Protein 1KTH (pdb70)

CATH classification: 4.10.410.10

Solvent-accessible surface area: 3922 Å² total; per-residue (Å²): 112,69,95,61,0,111,56,94,98,42,90,28,93,56,206,111,110,97,74,43,30,32,8,26,52,138,90,133,41,9,37,151,10,137,25,0,38,50,60,32,34,119,0,60,24,60,46,79,145,82,0,54,156,66,0,25,98,129

Structure (mmCIF, N/CA/C/O backbone):
data_1KTH
#
_entry.id   1KTH
#
_cell.length_a   25.270
_cell.length_b   37.800
_cell.length_c   28.510
_cell.angle_alpha   90.00
_cell.angle_beta   109.42
_cell.angle_gamma   90.00
#
_symmetry.space_group_name_H-M   'P 1 21 1'
#
loop_
_entity.id
_entity.type
_entity.pdbx_description
1 polymer 'Collagen alpha 3(VI) chain'
2 non-polymer 'PHOSPHATE ION'
3 water water
#
loop_
_atom_site.group_PDB
_atom_site.id
_atom_site.type_symbol
_atom_site.label_atom_id
_atom_site.label_alt_id
_atom_site.label_comp_id
_atom_site.label_asym_id
_atom_site.label_entity_id
_atom_site.label_seq_id
_atom_site.pdbx_PDB_ins_code
_atom_site.Cartn_x
_atom_site.Cartn_y
_atom_site.Cartn_z
_atom_site.occupancy
_atom_site.B_iso_or_equiv
_atom_site.auth_seq_id
_atom_site.auth_comp_id
_atom_site.auth_asym_id
_atom_site.auth_atom_id
_atom_site.pdbx_PDB_model_num
ATOM 1 N N . GLU A 1 1 ? -8.792 7.209 17.193 1.00 45.47 1 GLU A N 1
ATOM 2 C CA . GLU A 1 1 ? -7.749 8.245 17.291 1.00 39.65 1 GLU A CA 1
ATOM 3 C C . GLU A 1 1 ? -7.190 8.583 15.914 1.00 31.29 1 GLU A C 1
ATOM 4 O O . GLU A 1 1 ? -7.997 8.524 14.976 1.00 43.10 1 GLU A O 1
ATOM 10 N N . THR A 1 2 ? -5.934 8.963 15.682 1.00 34.29 2 THR A N 1
ATOM 11 C CA . THR A 1 2 ? -5.624 9.407 14.299 1.00 26.41 2 THR A CA 1
ATOM 12 C C . THR A 1 2 ? -5.629 8.248 13.317 1.00 23.53 2 THR A C 1
ATOM 13 O O . THR A 1 2 ? -5.183 7.158 13.735 1.00 19.57 2 THR A O 1
ATOM 17 N N . ASP A 1 3 ? -6.035 8.476 12.074 1.00 23.87 3 ASP A N 1
ATOM 18 C CA . ASP A 1 3 ? -6.178 7.474 11.027 1.00 20.42 3 ASP A CA 1
ATOM 19 C C . ASP A 1 3 ? -4.809 6.863 10.613 1.00 13.45 3 ASP A C 1
ATOM 20 O O . ASP A 1 3 ? -4.798 5.710 10.150 1.00 14.36 3 ASP A O 1
ATOM 28 N N . ILE A 1 4 ? -3.661 7.480 10.884 1.00 12.93 4 ILE A N 1
ATOM 29 C CA . ILE A 1 4 ? -2.379 6.788 10.729 1.00 11.42 4 ILE A CA 1
ATOM 30 C C . ILE A 1 4 ? -2.399 5.478 11.535 1.00 10.30 4 ILE A C 1
ATOM 31 O O . ILE A 1 4 ? -1.868 4.450 11.064 1.00 10.86 4 ILE A O 1
ATOM 36 N N . CYS A 1 5 ? -2.986 5.472 12.723 1.00 10.27 5 CYS A N 1
ATOM 37 C CA . CYS A 1 5 ? -2.965 4.260 13.552 1.00 11.25 5 CYS A CA 1
ATOM 38 C C . CYS A 1 5 ? -3.853 3.118 13.024 1.00 11.13 5 CYS A C 1
ATOM 39 O O . CYS A 1 5 ? -3.722 1.983 13.483 1.00 12.01 5 CYS A O 1
ATOM 42 N N . LYS A 1 6 ? -4.712 3.466 12.057 1.00 11.65 6 LYS A N 1
ATOM 43 C CA . LYS A 1 6 ? -5.598 2.456 11.447 1.00 11.72 6 LYS A CA 1
ATOM 44 C C . LYS A 1 6 ? -5.064 1.986 10.110 1.00 12.01 6 LYS A C 1
ATOM 45 O O . LYS A 1 6 ? -5.716 1.127 9.507 1.00 14.38 6 LYS A O 1
ATOM 51 N N . LEU A 1 7 ? -3.911 2.505 9.638 1.00 11.86 7 LEU A N 1
ATOM 52 C CA . LEU A 1 7 ? -3.319 1.996 8.409 1.00 11.98 7 LEU A CA 1
ATOM 53 C C . LEU A 1 7 ? -2.911 0.542 8.580 1.00 11.30 7 LEU A C 1
ATOM 54 O O . LEU A 1 7 ? -2.543 0.149 9.675 1.00 11.14 7 LEU A O 1
ATOM 59 N N . PRO A 1 8 ? -2.944 -0.225 7.519 1.00 11.58 8 PRO A N 1
ATOM 60 C CA . PRO A 1 8 ? -2.531 -1.629 7.655 1.00 11.98 8 PRO A CA 1
ATOM 61 C C . PRO A 1 8 ? -1.064 -1.785 7.939 1.00 10.76 8 PRO A C 1
ATOM 62 O O . PRO A 1 8 ? -0.250 -0.955 7.521 1.00 13.04 8 PRO A O 1
ATOM 66 N N . LYS A 1 9 ? -0.728 -2.886 8.601 1.00 10.55 9 LYS A N 1
ATOM 67 C CA . LYS A 1 9 ? 0.685 -3.280 8.704 1.00 10.37 9 LYS A CA 1
ATOM 68 C C . LYS A 1 9 ? 1.266 -3.356 7.288 1.00 11.34 9 LYS A C 1
ATOM 69 O O . LYS A 1 9 ? 0.666 -4.058 6.436 1.00 12.55 9 LYS A O 1
ATOM 75 N N . ASP A 1 10 ? 2.414 -2.734 7.062 1.00 10.34 10 ASP A N 1
ATOM 76 C CA . ASP A 1 10 ? 3.021 -2.729 5.733 1.00 11.03 10 ASP A CA 1
ATOM 77 C C . ASP A 1 10 ? 4.501 -3.064 5.868 1.00 9.67 10 ASP A C 1
ATOM 78 O O . ASP A 1 10 ? 5.349 -2.250 6.164 1.00 10.23 10 ASP A O 1
ATOM 83 N N . GLU A 1 11 ? 4.812 -4.344 5.590 1.00 9.66 11 GLU A N 1
ATOM 84 C CA . GLU A 1 11 ? 6.182 -4.810 5.629 1.00 9.37 11 GLU A CA 1
ATOM 85 C C . GLU A 1 11 ? 7.039 -4.145 4.586 1.00 9.39 11 GLU A C 1
ATOM 86 O O . GLU A 1 11 ? 8.274 -4.187 4.675 1.00 10.20 11 GLU A O 1
ATOM 92 N N . GLY A 1 12 ? 6.416 -3.552 3.560 1.00 10.92 12 GLY A N 1
ATOM 93 C CA . GLY A 1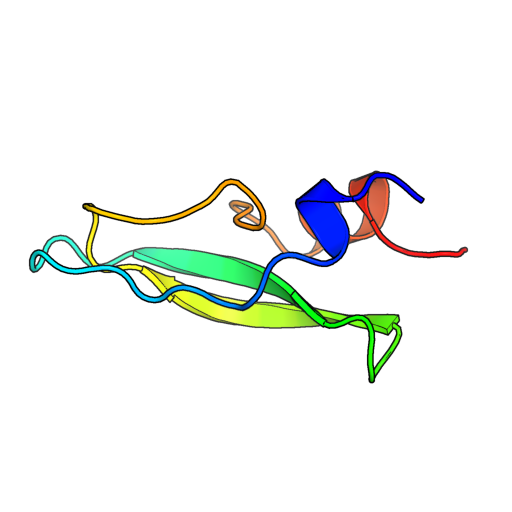 12 ? 7.237 -2.860 2.559 1.00 12.21 12 GLY A CA 1
ATOM 94 C C . GLY A 1 12 ? 8.105 -3.811 1.776 1.00 11.22 12 GLY A C 1
ATOM 95 O O . GLY A 1 12 ? 7.788 -5.000 1.578 1.00 12.82 12 GLY A O 1
ATOM 96 N N . THR A 1 13 ? 9.197 -3.253 1.241 1.00 11.60 13 THR A N 1
ATOM 97 C CA . THR A 1 13 ? 10.099 -3.981 0.364 1.00 13.33 13 THR A CA 1
ATOM 98 C C . THR A 1 13 ? 11.507 -3.495 0.756 0.33 8.25 13 THR A C 1
ATOM 99 O O . THR A 1 13 ? 11.663 -2.731 1.733 1.00 10.86 13 THR A O 1
ATOM 107 N N . CYS A 1 14 ? 12.500 -3.959 -0.032 1.00 11.69 14 CYS A N 1
ATOM 108 C CA . CYS A 1 14 ? 13.893 -3.774 0.271 1.00 11.55 14 CYS A CA 1
ATOM 109 C C . CYS A 1 14 ? 14.320 -4.771 1.361 1.00 10.52 14 CYS A C 1
ATOM 110 O O . CYS A 1 14 ? 13.515 -5.470 1.980 1.00 12.19 14 CYS A O 1
ATOM 113 N N . ARG A 1 15 ? 15.621 -4.778 1.565 1.00 11.86 15 ARG A N 1
ATOM 114 C CA . ARG A 1 15 ? 16.206 -5.856 2.367 1.00 11.79 15 ARG A CA 1
ATOM 115 C C . ARG A 1 15 ? 17.090 -5.265 3.455 1.00 11.75 15 ARG A C 1
ATOM 116 O O . ARG A 1 15 ? 1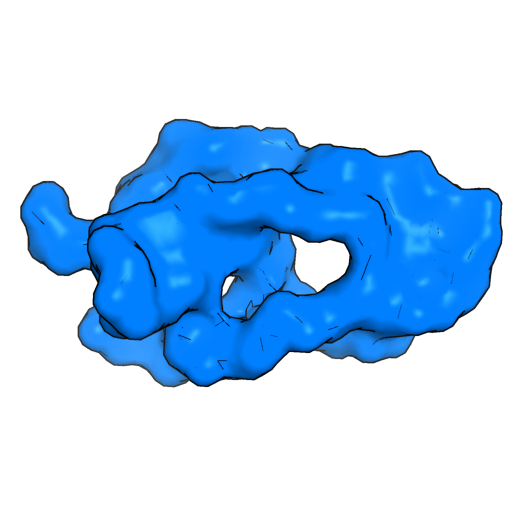8.036 -5.891 3.927 1.00 16.33 15 ARG A O 1
ATOM 124 N N . ASP A 1 16 ? 16.711 -4.059 3.921 1.00 11.37 16 ASP A N 1
ATOM 125 C CA . ASP A 1 16 ? 17.306 -3.436 5.049 1.00 11.79 16 ASP A CA 1
ATOM 126 C C . ASP A 1 16 ? 16.396 -3.549 6.276 1.00 10.63 16 ASP A C 1
ATOM 127 O O . ASP A 1 16 ? 15.762 -2.610 6.729 1.00 12.72 16 ASP A O 1
ATOM 132 N N . PHE A 1 17 ? 16.292 -4.772 6.803 1.00 10.37 17 PHE A N 1
ATOM 133 C CA . PHE A 1 17 ? 15.205 -5.121 7.721 1.00 9.66 17 PHE A CA 1
ATOM 134 C C . PHE A 1 17 ? 15.381 -4.566 9.115 1.00 10.45 17 PHE A C 1
ATOM 135 O O . PHE A 1 17 ? 16.442 -4.682 9.703 1.00 14.22 17 PHE A O 1
ATOM 143 N N . ILE A 1 18 ? 14.303 -3.973 9.628 1.00 9.03 18 ILE A N 1
ATOM 144 C CA . ILE A 1 18 ? 14.273 -3.454 10.990 1.00 9.40 18 ILE A CA 1
ATOM 145 C C . ILE A 1 18 ? 12.961 -3.917 11.596 1.00 8.46 18 ILE A C 1
ATOM 146 O O . ILE A 1 18 ? 11.870 -3.820 10.970 1.00 8.67 18 ILE A O 1
ATOM 154 N N . LEU A 1 19 ? 13.053 -4.384 12.838 1.00 9.00 19 LEU A N 1
ATOM 155 C CA . LEU A 1 19 ? 11.88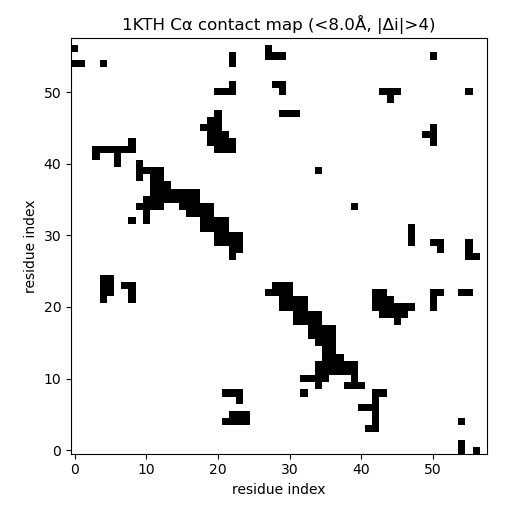1 -4.765 13.593 1.00 9.83 19 LEU A CA 1
ATOM 156 C C . LEU A 1 19 ? 11.208 -3.526 14.180 1.00 9.48 19 LEU A C 1
ATOM 157 O O . LEU A 1 19 ? 11.849 -2.798 14.961 1.00 13.35 19 LEU A O 1
ATOM 162 N N . LYS A 1 20 ? 9.998 -3.298 13.764 1.00 7.88 20 LYS A N 1
ATOM 163 C CA . LYS A 1 20 ? 9.197 -2.135 14.101 1.00 7.58 20 LYS A CA 1
ATOM 164 C C . LYS A 1 20 ? 7.926 -2.598 14.819 1.00 7.21 20 LYS A C 1
ATOM 165 O O . LYS A 1 20 ? 7.667 -3.796 14.968 1.00 8.27 20 LYS A O 1
ATOM 171 N N . TRP A 1 21 ? 7.140 -1.615 15.233 1.00 7.63 21 TRP A N 1
ATOM 172 C CA . TRP A 1 21 ? 5.840 -1.862 15.854 1.00 7.48 21 TRP A CA 1
ATOM 173 C C . TRP A 1 21 ? 4.775 -1.116 15.058 1.00 7.30 21 TRP A C 1
ATOM 174 O O . TRP A 1 21 ? 4.988 0.008 14.552 1.00 7.70 21 TRP A O 1
ATOM 185 N N . TYR A 1 22 ? 3.588 -1.711 14.968 1.00 7.78 22 TYR A N 1
ATOM 186 C CA . TYR A 1 22 ? 2.417 -1.066 14.358 1.00 7.71 22 TYR A CA 1
ATOM 187 C C . TYR A 1 22 ? 1.236 -1.248 15.298 1.00 7.48 22 TYR A C 1
ATOM 188 O O . TYR A 1 22 ? 1.180 -2.215 16.100 1.00 8.54 22 TYR A O 1
ATOM 197 N N . TYR A 1 23 ? 0.263 -0.341 15.202 1.00 7.60 23 TYR A N 1
ATOM 198 C CA . TYR A 1 23 ? -0.955 -0.499 15.959 1.00 8.07 23 TYR A CA 1
ATOM 199 C C . TYR A 1 23 ? -1.980 -1.356 15.216 1.00 8.26 23 TYR A C 1
ATOM 200 O O . TYR A 1 23 ? -2.292 -1.064 14.066 1.00 8.88 23 TYR A O 1
ATOM 209 N N . ASP A 1 24 ? -2.480 -2.371 15.908 1.00 9.23 24 ASP A N 1
ATOM 210 C CA . ASP A 1 24 ? -3.522 -3.229 15.384 1.00 9.74 24 ASP A CA 1
ATOM 211 C C . ASP A 1 24 ? -4.838 -2.799 15.991 1.00 9.89 24 ASP A C 1
ATOM 212 O O . ASP A 1 24 ? -5.098 -3.067 17.189 1.00 9.62 24 ASP A O 1
ATOM 217 N N . PRO A 1 25 ? -5.719 -2.155 15.231 1.00 11.48 25 PRO A N 1
ATOM 218 C CA . PRO A 1 25 ? -6.981 -1.702 15.786 1.00 12.82 25 PRO A CA 1
ATOM 219 C C . PRO A 1 25 ? -7.890 -2.845 16.177 1.00 12.05 25 PRO A C 1
ATOM 220 O O . PRO A 1 25 ? -8.850 -2.600 16.879 1.00 16.36 25 PRO A O 1
ATOM 224 N N . ASN A 1 26 ? -7.632 -4.078 15.745 1.00 10.80 26 ASN A N 1
ATOM 225 C CA . ASN A 1 26 ? -8.509 -5.210 16.074 1.00 11.15 26 ASN A CA 1
ATOM 22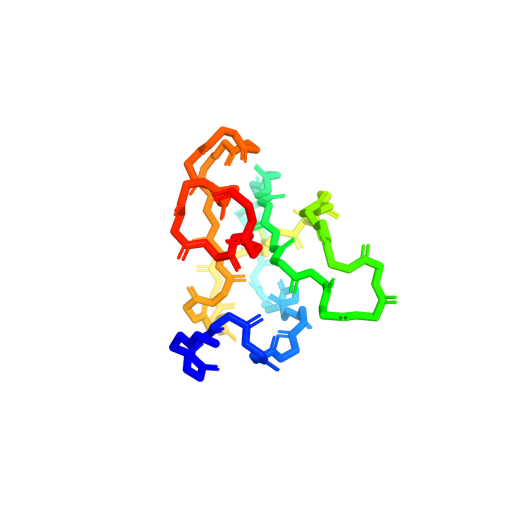6 C C . ASN A 1 26 ? -8.238 -5.761 17.457 1.00 12.80 26 ASN A C 1
ATOM 227 O O . ASN A 1 26 ? -9.106 -6.324 18.121 1.00 15.66 26 ASN A O 1
ATOM 232 N N . THR A 1 27 ? -7.007 -5.609 17.973 1.00 12.81 27 THR A N 1
ATOM 233 C CA . THR A 1 27 ? -6.641 -5.977 19.321 1.00 13.20 27 THR A CA 1
ATOM 234 C C . THR A 1 27 ? -6.488 -4.723 20.163 1.00 13.07 27 THR A C 1
ATOM 235 O O . THR A 1 27 ? -6.337 -4.804 21.376 1.00 14.64 27 THR A O 1
ATOM 239 N N . LYS A 1 28 ? -6.560 -3.547 19.577 1.00 13.27 28 LYS A N 1
ATOM 240 C CA . LYS A 1 28 ? -6.336 -2.258 20.210 1.00 13.86 28 LYS A CA 1
ATOM 241 C C . LYS A 1 28 ? -5.000 -2.293 21.017 1.00 11.81 28 LYS A C 1
ATOM 242 O O . LYS A 1 28 ? -4.882 -1.795 22.134 1.00 13.44 28 LYS A O 1
ATOM 248 N N . SER A 1 29 ? -3.997 -2.795 20.304 1.00 10.48 29 SER A N 1
ATOM 249 C CA . SER A 1 29 ? -2.641 -2.890 20.859 1.00 9.78 29 SER A CA 1
ATOM 250 C C . SER A 1 29 ? -1.646 -2.920 19.710 1.00 8.26 29 SER A C 1
ATOM 251 O O . SER A 1 29 ? -1.987 -3.196 18.592 1.00 9.65 29 SER A O 1
ATOM 254 N N . CYS A 1 30 ? -0.399 -2.627 20.090 1.00 8.27 30 CYS A N 1
ATOM 255 C CA . CYS A 1 30 ? 0.694 -2.659 19.100 1.00 8.10 30 CYS A CA 1
ATOM 256 C C . CYS A 1 30 ? 1.374 -4.025 19.064 1.00 8.33 30 CYS A C 1
ATOM 257 O O . CYS A 1 30 ? 1.469 -4.730 20.073 1.00 11.44 30 CYS A O 1
ATOM 260 N N . ALA A 1 31 ? 1.857 -4.335 17.883 1.00 8.74 31 ALA A N 1
ATOM 261 C CA . ALA A 1 31 ? 2.503 -5.636 17.615 1.00 9.32 31 ALA A CA 1
ATOM 262 C C . ALA A 1 31 ? 3.750 -5.397 16.766 1.00 8.48 31 ALA A C 1
ATOM 263 O O . ALA A 1 31 ? 3.867 -4.369 16.057 1.00 8.71 31 ALA A O 1
ATOM 265 N N . ARG A 1 32 ? 4.651 -6.357 16.768 1.00 9.46 32 ARG A N 1
ATOM 266 C CA . ARG A 1 32 ? 5.877 -6.255 16.003 1.00 8.96 32 ARG A CA 1
ATOM 267 C C . ARG A 1 32 ? 5.660 -6.610 14.550 1.00 8.81 32 ARG A C 1
ATOM 268 O O . ARG A 1 32 ? 4.827 -7.470 14.228 1.00 11.33 32 ARG A O 1
ATOM 276 N N . PHE A 1 33 ? 6.499 -6.029 13.674 1.00 8.10 33 PHE A N 1
ATOM 277 C CA . PHE A 1 33 ? 6.534 -6.469 12.283 1.00 7.88 33 PHE A CA 1
ATOM 278 C C . PHE A 1 33 ? 7.940 -6.133 11.736 1.00 6.96 33 PHE A C 1
ATOM 279 O O . PHE A 1 33 ? 8.603 -5.227 12.235 1.00 8.60 33 PHE A O 1
ATOM 287 N N . TRP A 1 34 ? 8.315 -6.876 10.706 1.00 7.05 34 TRP A N 1
ATOM 288 C CA . TRP A 1 34 ? 9.570 -6.573 10.020 1.00 7.08 34 TRP A CA 1
ATOM 289 C C . TRP A 1 34 ? 9.343 -5.624 8.851 1.00 7.19 34 TRP A C 1
ATOM 290 O O . TRP A 1 34 ? 8.516 -5.944 7.972 1.00 8.20 34 TRP A O 1
ATOM 301 N N . TYR A 1 35 ? 10.062 -4.520 8.856 1.00 7.21 35 TYR A N 1
ATOM 302 C CA . TYR A 1 35 ? 9.988 -3.553 7.773 1.00 7.11 35 TYR A CA 1
ATOM 303 C C . TYR A 1 35 ? 11.234 -3.659 6.921 1.00 7.70 35 TYR A C 1
ATOM 304 O O . TYR A 1 35 ? 12.356 -3.594 7.429 1.00 8.58 35 TYR A O 1
ATOM 313 N N . GLY A 1 36 ? 11.065 -3.792 5.585 1.00 8.15 36 GLY A N 1
ATOM 314 C CA . GLY A 1 36 ? 12.206 -3.988 4.699 1.00 9.00 36 GLY A CA 1
ATOM 315 C C . GLY A 1 36 ? 13.024 -2.755 4.412 1.00 9.32 36 GLY A C 1
ATOM 316 O O . GLY A 1 3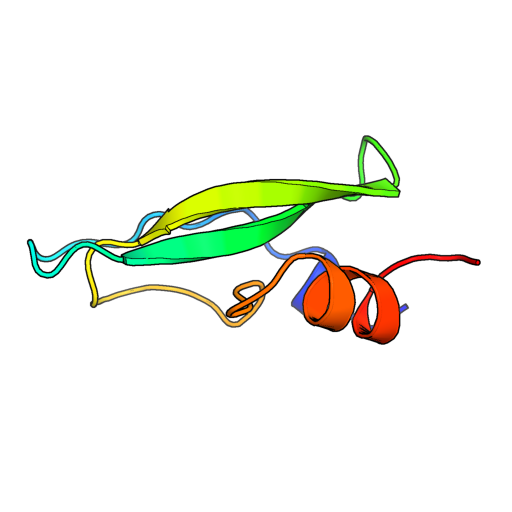6 ? 14.121 -2.871 3.862 1.00 10.57 36 GLY A O 1
ATOM 317 N N . GLY A 1 37 ? 12.514 -1.567 4.696 1.00 9.25 37 GLY A N 1
ATOM 318 C CA . GLY A 1 37 ? 13.231 -0.310 4.546 1.00 9.75 37 GLY A CA 1
ATOM 319 C C . GLY A 1 37 ? 12.730 0.615 3.482 1.00 10.89 37 GLY A C 1
ATOM 320 O O . GLY A 1 37 ? 13.166 1.753 3.424 1.00 12.66 37 GLY A O 1
ATOM 321 N N . CYS A 1 38 ? 11.803 0.128 2.639 1.00 10.73 38 CYS A N 1
ATOM 322 C CA . CYS A 1 38 ? 11.237 0.891 1.537 1.00 11.94 38 CYS A CA 1
ATOM 323 C C . CYS A 1 38 ? 9.743 0.662 1.525 1.00 12.87 38 CYS A C 1
ATOM 324 O O . CYS A 1 38 ? 9.246 -0.414 1.902 1.00 12.79 38 CYS A O 1
ATOM 327 N N . GLY A 1 39 ? 8.974 1.639 1.016 1.00 13.30 39 GLY A N 1
ATOM 328 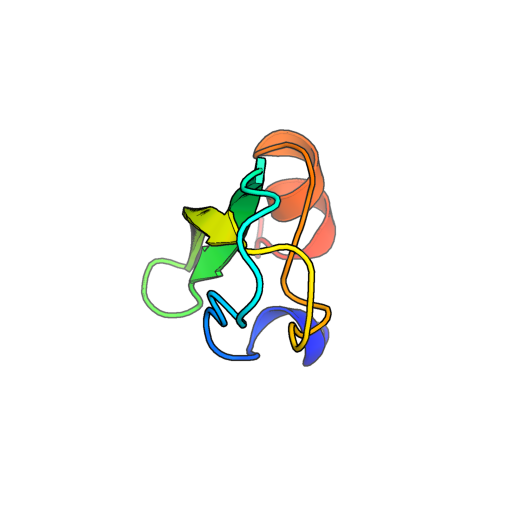C CA . GLY A 1 39 ? 7.602 1.331 0.673 1.00 16.37 39 GLY A CA 1
ATOM 329 C C . GLY A 1 39 ? 6.633 1.189 1.764 1.00 16.73 39 GLY A C 1
ATOM 330 O O . GLY A 1 39 ? 5.521 0.676 1.674 1.00 20.81 39 GLY A O 1
ATOM 331 N N . GLY A 1 40 ? 7.007 1.702 2.951 1.00 15.96 40 GLY A N 1
ATOM 332 C CA . GLY A 1 40 ? 6.098 1.499 4.088 1.00 16.09 40 GLY A CA 1
ATOM 333 C C . GLY A 1 40 ? 5.005 2.547 4.205 1.00 16.12 40 GLY A C 1
ATOM 334 O O . GLY A 1 40 ? 4.724 3.306 3.293 1.00 16.98 40 GLY A O 1
ATOM 335 N N . ASN A 1 41 ? 4.362 2.573 5.388 1.00 11.26 41 ASN A N 1
ATOM 336 C CA . ASN A 1 41 ? 3.439 3.635 5.746 1.00 10.68 41 ASN A CA 1
ATOM 337 C C . ASN A 1 41 ? 3.775 4.123 7.146 1.00 9.62 41 ASN A C 1
ATOM 338 O O . ASN A 1 41 ? 4.724 3.655 7.751 1.00 11.17 41 ASN A O 1
ATOM 343 N N . GLU A 1 42 ? 3.026 5.074 7.645 1.00 9.99 42 GLU A N 1
ATOM 344 C CA . GLU A 1 42 ? 3.373 5.720 8.891 1.00 9.70 42 GLU A CA 1
ATOM 345 C C . GLU A 1 42 ? 2.865 5.025 10.135 1.00 8.68 42 GLU A C 1
ATOM 346 O O . GLU A 1 42 ? 3.147 5.493 11.231 1.00 9.17 42 GLU A O 1
ATOM 352 N N . ASN A 1 43 ? 2.178 3.874 9.985 1.00 8.29 43 ASN A N 1
ATOM 3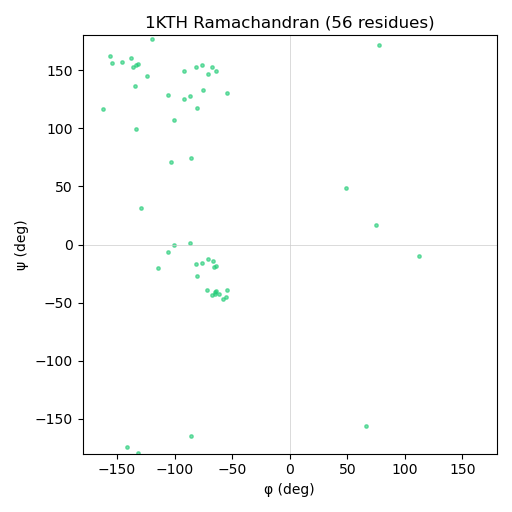53 C CA . ASN A 1 43 ? 1.821 3.058 11.181 1.00 7.96 43 ASN A CA 1
ATOM 354 C C . ASN A 1 43 ? 3.016 2.163 11.478 1.00 7.30 43 ASN A C 1
ATOM 355 O O . ASN A 1 43 ? 3.058 0.968 11.182 1.00 7.61 43 ASN A O 1
ATOM 360 N N . LYS A 1 44 ? 4.061 2.807 12.028 1.00 7.14 44 LYS A N 1
ATOM 361 C CA . LYS A 1 44 ? 5.392 2.222 12.087 1.00 7.14 44 LYS A CA 1
ATOM 362 C C . LYS A 1 44 ? 6.167 3.021 13.138 1.00 7.57 44 LYS A C 1
ATOM 363 O O . LYS A 1 44 ? 6.323 4.230 13.005 1.00 9.27 44 LYS A O 1
ATOM 369 N N . PHE A 1 45 ? 6.551 2.320 14.200 1.00 7.15 45 PHE A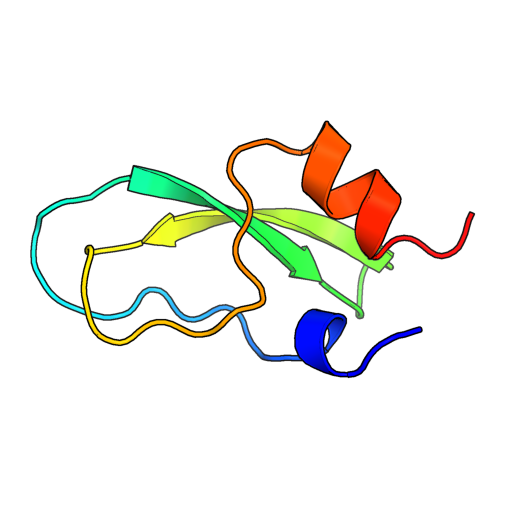 N 1
ATOM 370 C CA . PHE A 1 45 ? 7.189 2.942 15.374 1.00 7.07 45 PHE A CA 1
ATOM 371 C C . PHE A 1 45 ? 8.396 2.134 15.789 1.00 7.45 45 PHE A C 1
ATOM 372 O O . PHE A 1 45 ? 8.459 0.920 15.580 1.00 7.84 45 PHE A O 1
ATOM 380 N N . GLY A 1 46 ? 9.340 2.837 16.456 1.00 8.06 46 GLY A N 1
ATOM 381 C CA . GLY A 1 46 ? 10.554 2.159 16.836 1.00 8.74 46 GLY A CA 1
ATOM 382 C C . GLY A 1 46 ? 10.456 1.321 18.100 1.00 8.34 46 GLY A C 1
ATOM 383 O O . GLY A 1 46 ? 11.292 0.452 18.309 1.00 10.32 46 GLY A O 1
ATOM 384 N N . SER A 1 47 ? 9.406 1.562 18.923 1.00 8.58 47 SER A N 1
ATOM 385 C CA . SER A 1 47 ? 9.253 0.850 20.189 1.00 8.40 47 SER A CA 1
ATOM 386 C C . SER A 1 47 ? 7.749 0.642 20.421 1.00 8.02 47 SER A C 1
ATOM 387 O O . SER A 1 47 ? 6.919 1.409 19.954 1.00 8.37 47 SER A O 1
ATOM 390 N N . GLN A 1 48 ? 7.480 -0.372 21.236 1.00 8.23 48 GLN A N 1
ATOM 391 C CA . GLN A 1 48 ? 6.076 -0.612 21.607 1.00 8.21 48 GLN A CA 1
ATOM 392 C C . GLN A 1 48 ? 5.548 0.580 22.416 1.00 7.79 48 GLN A C 1
ATOM 393 O O . GLN A 1 48 ? 4.377 0.984 22.255 1.00 8.56 48 GLN A O 1
ATOM 399 N N . LYS A 1 49 ? 6.380 1.123 23.315 1.00 8.62 49 LYS A N 1
ATOM 400 C CA . LYS A 1 49 ? 5.906 2.201 24.181 1.00 8.89 49 LYS A CA 1
ATOM 401 C C . LYS A 1 49 ? 5.481 3.422 23.342 1.00 8.84 49 LYS A C 1
ATOM 402 O O . LYS A 1 49 ? 4.461 4.037 23.629 1.00 8.60 49 LYS A O 1
ATOM 408 N N . GLU A 1 50 ? 6.272 3.784 22.319 1.00 7.97 50 GLU A N 1
ATOM 409 C CA . GLU A 1 50 ? 5.899 4.928 21.538 1.00 8.10 50 GLU A CA 1
ATOM 410 C C . GLU A 1 50 ? 4.606 4.663 20.735 1.00 7.72 50 GLU A C 1
ATOM 411 O O . GLU A 1 50 ? 3.700 5.496 20.648 1.00 8.34 50 GLU A O 1
ATOM 417 N N . CYS A 1 51 ? 4.544 3.445 20.120 1.00 7.55 51 CYS A N 1
ATOM 418 C CA . CYS A 1 51 ? 3.309 3.082 19.399 1.00 7.51 51 CYS A CA 1
ATOM 419 C C . CYS A 1 51 ? 2.085 3.190 20.292 1.00 7.74 51 CYS A C 1
ATOM 420 O O . CYS A 1 51 ? 1.040 3.688 19.904 1.00 8.14 51 CYS A O 1
ATOM 423 N N . GLU A 1 52 ? 2.198 2.674 21.517 1.00 7.83 52 GLU A N 1
ATOM 424 C CA . GLU A 1 52 ? 1.067 2.711 22.450 1.00 8.53 52 GLU A CA 1
ATOM 425 C C . GLU A 1 52 ? 0.687 4.129 22.844 1.00 9.01 52 GLU A C 1
ATOM 426 O O . GLU A 1 52 ? -0.489 4.459 22.925 1.00 10.49 52 GLU A O 1
ATOM 432 N N . LYS A 1 53 ? 1.706 4.957 23.117 1.00 8.99 53 LYS A N 1
ATOM 433 C CA . LYS A 1 53 ? 1.375 6.357 23.475 1.00 10.34 53 LYS A CA 1
ATOM 434 C C . LYS A 1 53 ? 0.585 7.021 22.366 1.00 9.27 53 LYS A C 1
ATOM 435 O O . LYS A 1 53 ? -0.404 7.718 22.571 1.00 11.03 53 LYS A O 1
ATOM 441 N N . VAL A 1 54 ? 1.056 6.858 21.101 1.00 8.37 54 VAL A N 1
ATOM 442 C CA . VAL A 1 54 ? 0.433 7.567 20.004 1.00 8.88 54 VAL A CA 1
ATOM 443 C C . VAL A 1 54 ? -0.933 6.998 19.665 1.00 9.41 54 VAL A C 1
ATOM 444 O O . VAL A 1 54 ? -1.830 7.724 19.322 1.00 12.14 54 VAL A O 1
ATOM 448 N N . CYS A 1 55 ? -1.082 5.671 19.715 1.00 9.82 55 CYS A N 1
ATOM 449 C CA . CYS A 1 55 ? -2.256 5.049 19.122 1.00 10.47 55 CYS A CA 1
ATOM 450 C C . CYS A 1 55 ? -3.223 4.363 20.064 1.00 11.97 55 CYS A C 1
ATOM 451 O O . CYS A 1 55 ? -4.361 4.169 19.651 1.00 15.41 55 CYS A O 1
ATOM 454 N N . ALA A 1 56 ? -2.815 3.994 21.274 1.00 12.37 56 ALA A N 1
ATOM 455 C CA . ALA A 1 56 ? -3.754 3.189 22.070 1.00 15.18 56 ALA A CA 1
ATOM 456 C C . ALA A 1 56 ? -4.899 3.986 22.684 1.00 15.32 56 ALA A C 1
ATOM 457 O O . ALA A 1 56 ? -4.753 5.188 22.861 1.00 18.21 56 ALA A O 1
ATOM 459 N N . PRO A 1 57 ? -6.009 3.319 22.937 1.00 19.01 57 PRO A N 1
ATOM 460 C CA . PRO A 1 57 ? -7.144 4.092 23.480 1.00 23.40 57 PRO A CA 1
ATOM 461 C C . PRO A 1 57 ? -6.890 4.678 24.843 1.00 20.66 57 PRO A C 1
ATOM 462 O O . PRO A 1 57 ? -7.290 5.815 25.089 1.00 29.03 57 PRO A O 1
ATOM 466 N N . VAL A 1 58 ? -6.248 3.944 25.746 1.00 27.94 58 VAL A N 1
ATOM 467 C CA . VAL A 1 58 ? -6.178 4.255 27.153 1.00 45.97 58 VAL A CA 1
ATOM 468 C C . VAL A 1 58 ? -4.999 5.083 27.598 1.00 49.22 58 VAL A C 1
ATOM 469 O O . VAL A 1 58 ? -5.020 6.302 27.411 1.00 45.90 58 VAL A O 1
#

InterPro domains:
  IPR002035 von Willebrand factor, type A [PF00092] (39-210)
  IPR002035 von Willebrand factor, type A [PF00092] (242-413)
  IPR002035 von Willebrand factor, type A [PF00092] (445-610)
  IPR002035 von Willebrand factor, type A [PF00092] (639-810)
  IPR002035 von Willebrand factor, type A [PF00092] (837-1004)
  IPR002035 von Willebrand factor, type A [PF00092] (1029-1199)
  IPR002035 von Willebrand factor, type A [PF00092] (1233-1402)
  IPR002035 von Willebrand factor, type A [PF00092] (1436-1607)
  IPR002035 von Willebrand factor, type A [PF00092] (1639-1811)
  IPR002035 von Willebrand factor, type A [PF00092] (1838-1992)
  IPR002035 von Willebrand factor, type A [PF00092] (2403-2567)
  IPR002035 von Willebrand factor, type A [PF00092] (2619-2804)
  IPR002035 von Willebrand factor, type A [PS50234] (39-213)
  IPR002035 von Willebrand factor, type A [PS50234] (242-419)
  IPR002035 von Willebrand factor, type A [PS50234] (445-620)
  IPR002035 von Willebrand factor, type A [PS50234] (639-816)
  IPR002035 von Willebrand factor, type A [PS50234] (837-1009)
  IPR002035 von Willebrand factor, type A [PS50234] (1029-1205)
  IPR002035 von Willebrand factor, type A [PS50234] (1233-1404)
  IPR002035 von Willebrand factor, type A [PS50234] (1436-1609)

Foldseek 3Di:
DDCLLVDDFDQADAQCWDWWWFHDVVVLAIDIDIHRPHDGGSRTHNDRVVNCVVGHDD

Nearest PDB structures (foldseek):
  1p2n-assembly5_B  TM=9.071E-01  e=1.906E-06  Bos taurus
  1p2q-assembly5_B-3  TM=9.085E-01  e=1.906E-06  Bos taurus
  1p2m-assembly1_B  TM=9.096E-01  e=2.467E-06  Bos taurus
  1t8m-assembly6_D-2  TM=9.083E-01  e=2.467E-06  Bos taurus
  1t8o-assembly6_D-2  TM=9.103E-01  e=2.467E-06  Bos taurus

Secondary structure (DSSP, 8-state):
--GGGGSPP---BSS--EEEEEEETTTTEEEEEEE-SBS--S--BSSHHHHHHHH---

Radius of gyration: 10.7 Å; Cα contacts (8 Å, |Δi|>4): 124; chains: 1; bounding box: 26×16×27 Å

Sequence (58 aa):
ETDICKLPKDEGTCRDFILKWYYDPNTKSCARFWYGGCGGNENKFGSQKECEKVCAPV

GO terms:
  GO:0031012 extracellular matrix (C, IDA)
  GO:0005589 collagen type VI trimer (C, TAS)
  GO:0007517 muscle organ development (P, TAS)
  GO:0005576 extracellular region (C, TAS)
  GO:0005788 endoplasmic reticulum lumen (C, TAS)
  GO:0005576 extracellular region (C, HDA)
  GO:0031012 extracellular matrix (C, HDA)
  GO:0001527 microfibril (C, TAS)
  GO:1903561 extracellular vesicle (C, HDA)
  GO:0070062 extracellular exosome (C, HDA)

B-factor: mean 16.42, std 10.02, range [6.96, 57.94]

Organism: Homo sapiens (NCBI:txid9606)